Protein AF-A0A8W8L9Q8-F1 (afdb_monomer_lite)

InterPro domains:
  IPR007715 Ubiquinone biosynthesis protein Coq4 [PF05019] (3-50)
  IPR007715 Ubiquinone biosynthesis protein Coq4 [PTHR12922] (3-54)

Structure (mmCIF, N/CA/C/O backbone):
data_AF-A0A8W8L9Q8-F1
#
_entry.id   AF-A0A8W8L9Q8-F1
#
loop_
_atom_site.group_PDB
_atom_site.id
_atom_site.type_symbol
_atom_site.label_atom_id
_atom_site.label_alt_id
_atom_site.label_comp_id
_atom_site.label_asym_id
_atom_site.label_entity_id
_atom_site.label_seq_id
_atom_site.pdbx_PDB_ins_code
_atom_site.Cartn_x
_atom_site.Cartn_y
_atom_site.Cartn_z
_atom_site.occupancy
_atom_site.B_iso_or_equiv
_atom_site.auth_seq_id
_atom_site.auth_comp_id
_atom_site.auth_asym_id
_atom_site.auth_atom_id
_atom_site.pdbx_PDB_model_num
ATOM 1 N N . ARG A 1 1 ? -5.489 -2.494 23.538 1.00 65.19 1 ARG A N 1
ATOM 2 C CA . ARG A 1 1 ? -5.256 -1.167 22.902 1.00 65.19 1 ARG A CA 1
AT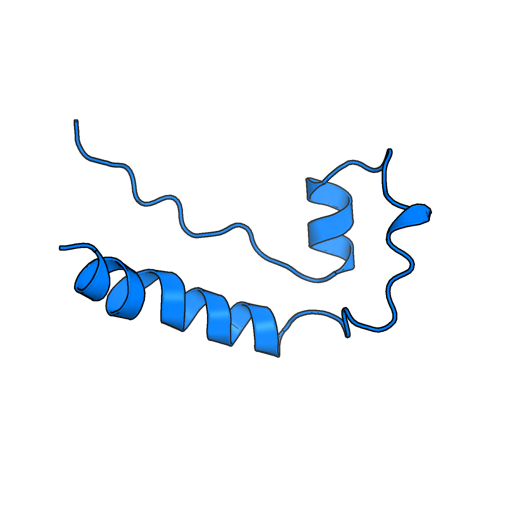OM 3 C C . ARG A 1 1 ? -4.925 -1.283 21.407 1.00 65.19 1 ARG A C 1
ATOM 5 O O . ARG A 1 1 ? -5.574 -0.596 20.633 1.00 65.19 1 ARG A O 1
ATOM 12 N N . HIS A 1 2 ? -4.012 -2.168 20.983 1.00 75.88 2 HIS A N 1
ATOM 13 C CA . HIS A 1 2 ? -3.650 -2.334 19.561 1.00 75.88 2 HIS A CA 1
ATOM 14 C C . HIS A 1 2 ? -4.771 -2.919 18.684 1.00 75.88 2 HIS A C 1
ATOM 16 O O . HIS A 1 2 ? -5.038 -2.384 17.615 1.00 75.88 2 HIS A O 1
ATOM 22 N N . THR A 1 3 ? -5.499 -3.931 19.169 1.00 86.50 3 THR A N 1
ATOM 23 C CA . THR A 1 3 ? -6.598 -4.573 18.421 1.00 86.50 3 THR A CA 1
ATOM 24 C C . THR A 1 3 ? -7.716 -3.602 18.047 1.00 86.50 3 THR A C 1
ATOM 26 O O . THR A 1 3 ? -8.185 -3.616 16.917 1.00 86.50 3 THR A O 1
ATOM 29 N N . LYS A 1 4 ? -8.103 -2.706 18.967 1.00 87.69 4 LYS A N 1
ATOM 30 C CA . LYS A 1 4 ? -9.135 -1.689 18.713 1.00 87.69 4 LYS A CA 1
ATOM 31 C C . LYS A 1 4 ? -8.720 -0.744 17.576 1.00 87.69 4 LYS A C 1
ATOM 33 O O . LYS A 1 4 ? -9.475 -0.554 16.636 1.00 87.69 4 LYS A O 1
ATOM 38 N N . LYS A 1 5 ? -7.480 -0.240 17.617 1.00 85.88 5 LYS A N 1
ATOM 39 C CA . LYS A 1 5 ? -6.902 0.630 16.576 1.00 85.88 5 LYS A CA 1
ATOM 40 C C . LYS A 1 5 ? -6.809 -0.078 15.215 1.00 85.88 5 LYS A C 1
ATOM 42 O O . LYS A 1 5 ? -7.070 0.530 14.182 1.00 85.88 5 LYS A O 1
ATOM 47 N N . TYR A 1 6 ? -6.461 -1.366 15.214 1.00 88.19 6 TYR A N 1
ATOM 48 C CA . TYR A 1 6 ? -6.475 -2.189 14.005 1.00 88.19 6 TYR A CA 1
ATOM 49 C C . TYR A 1 6 ? -7.875 -2.283 13.396 1.00 88.19 6 TYR A C 1
ATOM 51 O O . TYR A 1 6 ? -8.050 -1.907 12.242 1.00 88.19 6 TYR A O 1
ATOM 59 N N . LEU A 1 7 ? -8.867 -2.718 14.176 1.00 92.31 7 LEU A N 1
ATOM 60 C CA . LEU A 1 7 ? -10.226 -2.950 13.683 1.00 92.31 7 LEU A CA 1
ATOM 61 C C . LEU A 1 7 ? -10.931 -1.666 13.242 1.00 92.31 7 LEU A C 1
ATOM 63 O O . LEU A 1 7 ? -11.640 -1.675 12.243 1.00 92.31 7 LEU A O 1
ATOM 67 N N . GLU A 1 8 ? -10.743 -0.570 13.975 1.00 89.81 8 GLU A N 1
ATOM 68 C CA . GLU A 1 8 ? -11.479 0.674 13.729 1.00 89.81 8 GLU A CA 1
ATOM 69 C C . GLU A 1 8 ? -10.815 1.575 12.686 1.00 89.81 8 GLU A C 1
ATOM 71 O O . GLU A 1 8 ? -11.492 2.414 12.100 1.00 89.81 8 GLU A O 1
ATOM 76 N N . THR A 1 9 ? -9.504 1.446 12.454 1.00 88.56 9 THR A N 1
ATOM 77 C CA . THR A 1 9 ? -8.788 2.378 11.568 1.00 88.56 9 THR A CA 1
ATOM 78 C C . THR A 1 9 ? -8.031 1.689 10.445 1.00 88.56 9 THR A C 1
ATOM 80 O O . THR A 1 9 ? -8.228 2.034 9.281 1.00 88.56 9 THR A O 1
ATOM 83 N N . TYR A 1 10 ? -7.181 0.711 10.757 1.00 91.75 10 TYR A N 1
ATOM 84 C CA . TYR A 1 10 ? -6.330 0.095 9.735 1.00 91.75 10 TYR A CA 1
ATOM 85 C C . TYR A 1 10 ? -7.084 -0.909 8.860 1.00 91.75 10 TYR A C 1
ATOM 87 O O . TYR A 1 10 ? -6.869 -0.929 7.654 1.00 91.75 10 TYR A O 1
ATOM 95 N N . LEU A 1 11 ? -7.987 -1.708 9.431 1.00 94.50 11 LEU A N 1
ATOM 96 C CA . LEU A 1 11 ? -8.714 -2.742 8.695 1.00 94.50 11 LEU A CA 1
ATOM 97 C C . LEU A 1 11 ? -9.646 -2.160 7.611 1.00 94.50 11 LEU A C 1
ATOM 99 O O . LEU A 1 11 ? -9.545 -2.608 6.469 1.00 94.50 11 LEU A O 1
ATOM 103 N N . PRO A 1 12 ? -10.487 -1.139 7.880 1.00 95.50 12 PRO A N 1
ATOM 104 C CA . PRO A 1 12 ? -11.319 -0.536 6.836 1.00 95.50 12 PRO A CA 1
ATOM 105 C C . PRO A 1 12 ? -10.490 0.107 5.718 1.00 95.50 12 PRO A C 1
ATOM 107 O O . PRO A 1 12 ? -10.836 -0.009 4.543 1.00 95.50 12 PRO A O 1
ATOM 110 N N . TRP A 1 13 ? -9.373 0.752 6.073 1.00 94.88 13 TRP A N 1
ATOM 111 C CA . TRP A 1 13 ? -8.432 1.307 5.100 1.00 94.88 13 TRP A CA 1
ATOM 112 C C . TRP A 1 13 ? -7.801 0.212 4.233 1.00 94.88 13 TRP A C 1
ATOM 114 O O . TRP A 1 13 ? -7.787 0.355 3.012 1.00 94.88 13 TRP A O 1
ATOM 124 N N . ALA A 1 14 ? -7.336 -0.883 4.842 1.00 95.31 14 ALA A N 1
ATOM 125 C CA . ALA A 1 14 ? -6.676 -1.981 4.142 1.00 95.31 14 ALA A CA 1
ATOM 126 C C . ALA A 1 14 ? -7.624 -2.687 3.166 1.00 95.31 14 ALA A C 1
ATOM 128 O O . ALA A 1 14 ? -7.221 -2.997 2.050 1.00 95.31 14 ALA A O 1
ATOM 129 N N . ILE A 1 15 ? -8.889 -2.888 3.557 1.00 96.25 15 ILE A N 1
ATOM 130 C CA . ILE A 1 15 ? -9.917 -3.463 2.679 1.00 96.25 15 ILE A CA 1
ATOM 131 C C . ILE A 1 15 ? -10.152 -2.553 1.469 1.00 96.25 15 ILE A C 1
ATOM 133 O O . ILE A 1 15 ? -10.045 -3.023 0.339 1.00 96.25 15 ILE A O 1
ATOM 137 N N . ARG A 1 16 ? -10.406 -1.253 1.685 1.00 96.31 16 ARG A N 1
ATOM 138 C CA . ARG A 1 16 ? -10.617 -0.295 0.585 1.00 96.31 16 ARG A CA 1
ATOM 139 C C . ARG A 1 16 ? -9.405 -0.230 -0.345 1.00 96.31 16 ARG A C 1
ATOM 141 O O . ARG A 1 16 ? -9.563 -0.251 -1.560 1.00 96.31 16 ARG A O 1
ATOM 148 N N . ASN A 1 17 ? -8.204 -0.168 0.224 1.00 96.44 17 ASN A N 1
ATOM 149 C CA . ASN A 1 17 ? -6.967 -0.101 -0.549 1.00 96.44 17 ASN A CA 1
ATOM 150 C C . ASN A 1 17 ? -6.747 -1.368 -1.366 1.00 96.44 17 ASN A C 1
ATOM 152 O O . ASN A 1 17 ? -6.515 -1.275 -2.562 1.00 96.44 17 ASN A O 1
ATOM 156 N N . GLY A 1 18 ? -6.895 -2.546 -0.758 1.00 95.94 18 GLY A N 1
ATOM 157 C CA . GLY A 1 18 ? -6.757 -3.815 -1.470 1.00 95.94 18 GLY A CA 1
ATOM 158 C C . GLY A 1 18 ? -7.786 -3.994 -2.589 1.00 95.94 18 GLY A C 1
ATOM 159 O O . GLY A 1 18 ? -7.461 -4.571 -3.618 1.00 95.94 18 GLY A O 1
ATOM 160 N N . GLN A 1 19 ? -9.007 -3.478 -2.414 1.00 96.75 19 GLN A N 1
ATOM 161 C CA . GLN A 1 19 ? -10.053 -3.514 -3.442 1.00 96.75 19 GLN A CA 1
ATOM 162 C C . GLN A 1 19 ? -9.776 -2.580 -4.626 1.00 96.75 19 GLN A C 1
ATOM 164 O O . GLN A 1 19 ? -10.170 -2.897 -5.745 1.00 96.75 19 GLN A O 1
ATOM 169 N N . ASN A 1 20 ? -9.128 -1.440 -4.381 1.00 96.75 20 ASN A N 1
ATOM 170 C CA . ASN A 1 20 ? -8.869 -0.423 -5.401 1.00 96.75 20 ASN A CA 1
ATOM 171 C C . ASN A 1 20 ? -7.481 -0.553 -6.051 1.00 96.75 20 ASN A C 1
ATOM 173 O O . ASN A 1 20 ? -7.272 -0.016 -7.138 1.00 96.75 20 ASN A O 1
ATOM 177 N N . ALA A 1 21 ? -6.538 -1.240 -5.406 1.00 97.44 21 ALA A N 1
ATOM 178 C CA . ALA A 1 21 ? -5.176 -1.398 -5.896 1.00 97.44 21 ALA A CA 1
ATOM 179 C C . ALA A 1 21 ? -5.111 -2.174 -7.219 1.00 97.44 21 ALA A C 1
ATOM 181 O O . ALA A 1 21 ? -5.962 -3.008 -7.540 1.00 97.44 21 ALA A O 1
ATOM 182 N N . LYS A 1 22 ? -4.035 -1.941 -7.975 1.00 96.31 22 LYS A N 1
ATOM 183 C CA . LYS A 1 22 ? -3.671 -2.795 -9.109 1.00 96.31 22 LYS A CA 1
ATOM 184 C C . LYS A 1 22 ? -3.300 -4.206 -8.642 1.00 96.31 22 LYS A C 1
ATOM 186 O O . LYS A 1 22 ? -2.998 -4.455 -7.477 1.00 96.31 22 LYS A O 1
ATOM 191 N N . PHE A 1 23 ? -3.291 -5.149 -9.582 1.00 95.69 23 PHE A N 1
ATOM 192 C CA . PHE A 1 23 ? -2.911 -6.533 -9.314 1.00 95.69 23 PHE A CA 1
ATOM 193 C C . PHE A 1 23 ? -1.413 -6.657 -8.986 1.00 95.69 23 PHE A C 1
ATOM 195 O O . PHE A 1 23 ? -0.569 -6.728 -9.875 1.00 95.69 23 PHE A O 1
ATOM 202 N N . LEU A 1 24 ? -1.092 -6.704 -7.692 1.00 96.00 24 LEU A N 1
ATOM 203 C CA . LEU A 1 24 ? 0.286 -6.611 -7.194 1.00 96.00 24 LEU A CA 1
ATOM 204 C C . LEU 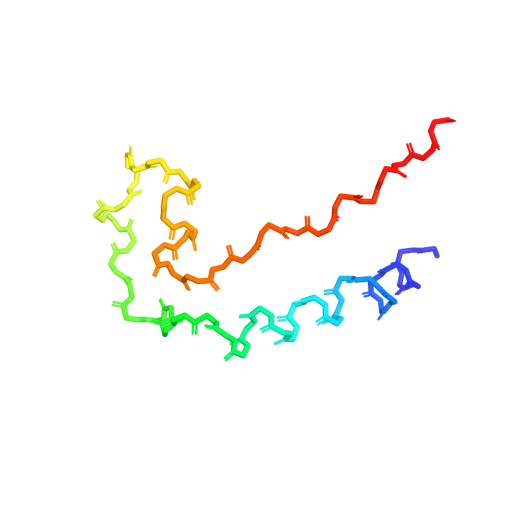A 1 24 ? 1.162 -7.833 -7.498 1.00 96.00 24 LEU A C 1
ATOM 206 O O . LEU A 1 24 ? 2.381 -7.711 -7.535 1.00 96.00 24 LEU A O 1
ATOM 210 N N . MET A 1 25 ? 0.570 -9.011 -7.722 1.00 95.50 25 MET A N 1
ATOM 211 C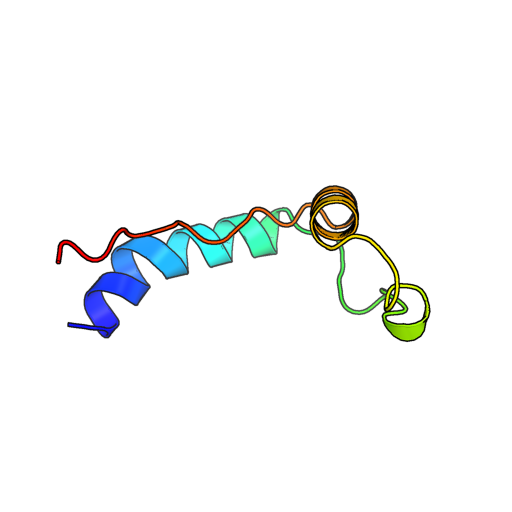 CA . MET A 1 25 ? 1.350 -10.227 -7.999 1.00 95.50 25 MET A CA 1
ATOM 212 C C . MET A 1 25 ? 2.021 -10.216 -9.379 1.00 95.50 25 MET A C 1
ATOM 214 O O . MET A 1 25 ? 2.924 -11.011 -9.603 1.00 95.50 25 MET A O 1
ATOM 218 N N . ALA A 1 26 ? 1.591 -9.340 -10.292 1.00 95.00 26 ALA A N 1
ATOM 219 C CA . ALA A 1 26 ? 2.198 -9.185 -11.615 1.00 95.00 26 ALA A CA 1
ATOM 220 C C . ALA A 1 26 ? 3.185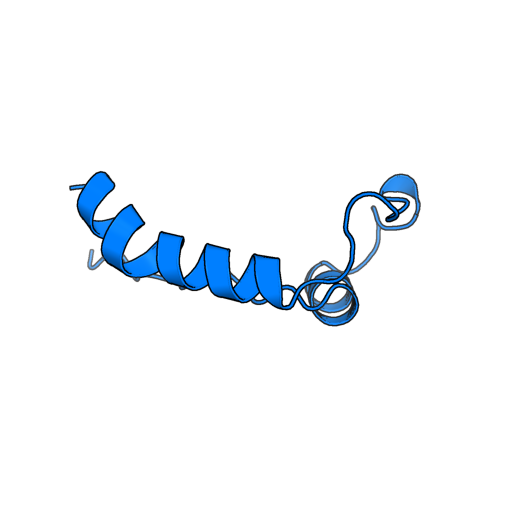 -8.007 -11.702 1.00 95.00 26 ALA A C 1
ATOM 222 O O . ALA A 1 26 ? 3.600 -7.651 -12.800 1.00 95.00 26 ALA A O 1
ATOM 223 N N . VAL A 1 27 ? 3.521 -7.372 -10.575 1.00 95.75 27 VAL A N 1
ATOM 224 C CA . VAL A 1 27 ? 4.472 -6.254 -10.536 1.00 95.75 27 VAL A CA 1
ATOM 225 C C . VAL A 1 27 ? 5.899 -6.799 -10.458 1.00 95.75 27 VAL A C 1
ATOM 227 O O . VAL A 1 27 ? 6.196 -7.629 -9.597 1.00 95.75 27 VAL A O 1
ATOM 230 N N . TYR A 1 28 ? 6.774 -6.310 -11.337 1.00 96.44 28 TYR A N 1
ATOM 231 C CA . TYR A 1 28 ? 8.209 -6.607 -11.347 1.00 96.44 28 TYR A CA 1
ATOM 232 C C . TYR A 1 28 ? 8.934 -5.657 -10.396 1.00 96.44 28 TYR A C 1
ATOM 234 O O . TYR A 1 28 ? 9.394 -4.583 -10.773 1.00 96.44 28 TYR A O 1
ATOM 242 N N . TRP A 1 29 ? 8.971 -6.016 -9.117 1.00 96.25 29 TRP A N 1
ATOM 243 C CA . TRP A 1 29 ? 9.475 -5.137 -8.060 1.00 96.25 29 TRP A CA 1
ATOM 244 C C . TRP A 1 29 ? 10.939 -4.735 -8.236 1.00 96.25 29 TRP A C 1
ATOM 246 O O . TRP A 1 29 ? 11.319 -3.654 -7.801 1.00 96.25 29 TRP A O 1
ATOM 256 N N . GLU A 1 30 ? 11.748 -5.588 -8.858 1.00 97.19 30 GLU A N 1
ATOM 257 C CA . GLU A 1 30 ? 13.150 -5.328 -9.176 1.00 97.19 30 GLU A CA 1
ATOM 258 C C . GLU A 1 30 ? 13.357 -4.124 -10.105 1.00 97.19 30 GLU A C 1
ATOM 260 O O . GLU A 1 30 ? 14.406 -3.489 -10.037 1.00 97.19 30 GLU A O 1
ATOM 265 N N . GLU A 1 31 ? 12.365 -3.772 -10.928 1.00 96.38 31 GLU A N 1
ATOM 266 C CA . GLU A 1 31 ? 12.436 -2.613 -11.826 1.00 96.38 31 GLU A CA 1
ATOM 267 C C . GLU A 1 31 ? 12.168 -1.288 -11.094 1.00 96.38 31 GLU A C 1
ATOM 269 O O . GLU A 1 31 ? 12.534 -0.231 -11.595 1.00 96.38 31 GLU A O 1
ATOM 274 N N . HIS A 1 32 ? 11.590 -1.346 -9.890 1.00 96.50 32 HIS A N 1
ATOM 275 C CA . HIS A 1 32 ? 11.096 -0.185 -9.141 1.00 96.50 32 HIS A CA 1
ATOM 276 C C . HIS A 1 32 ? 11.919 0.147 -7.884 1.00 96.50 32 HIS A C 1
ATOM 278 O O . HIS A 1 32 ? 11.477 0.925 -7.040 1.00 96.50 32 HIS A O 1
ATOM 284 N N . TRP A 1 33 ? 13.096 -0.457 -7.688 1.00 96.31 33 TRP A N 1
ATOM 285 C CA . TRP A 1 33 ? 13.888 -0.245 -6.462 1.00 96.31 33 TRP A CA 1
ATOM 286 C C . TRP A 1 33 ? 14.381 1.191 -6.278 1.00 96.31 33 TRP A C 1
ATOM 288 O O . TRP A 1 33 ? 14.493 1.651 -5.143 1.00 96.31 33 TRP A O 1
ATOM 298 N N . GLU A 1 34 ? 14.664 1.880 -7.380 1.00 97.88 34 GLU A N 1
ATOM 299 C CA . GLU A 1 34 ? 15.169 3.258 -7.381 1.00 97.88 34 GLU A CA 1
ATOM 300 C C . GLU A 1 34 ? 14.049 4.294 -7.578 1.00 97.88 34 GLU A C 1
ATOM 302 O O . GLU A 1 34 ? 14.302 5.500 -7.531 1.00 97.88 34 GLU A O 1
ATOM 307 N N . ASP A 1 35 ? 12.814 3.837 -7.806 1.00 97.19 35 ASP A N 1
ATOM 308 C CA . ASP A 1 35 ? 11.678 4.714 -8.053 1.00 97.19 35 ASP A CA 1
ATOM 309 C C . ASP A 1 35 ? 11.242 5.436 -6.780 1.00 97.19 35 ASP A C 1
ATOM 311 O O . ASP A 1 35 ? 11.307 4.923 -5.657 1.00 97.19 35 ASP A O 1
ATOM 315 N N . ASP A 1 36 ? 10.715 6.645 -6.967 1.00 97.19 36 ASP A N 1
ATOM 316 C CA . ASP A 1 36 ? 10.070 7.361 -5.881 1.00 97.19 36 ASP A CA 1
ATOM 317 C C . ASP A 1 36 ? 8.819 6.603 -5.401 1.00 97.19 36 ASP A C 1
ATOM 319 O O . ASP A 1 36 ? 7.911 6.268 -6.169 1.00 97.19 36 ASP A O 1
ATOM 323 N N . LEU A 1 37 ? 8.758 6.362 -4.090 1.00 94.88 37 LEU A N 1
ATOM 324 C CA . LEU A 1 37 ? 7.715 5.540 -3.483 1.00 94.88 37 LEU A CA 1
ATOM 325 C C . LEU A 1 37 ? 6.318 6.154 -3.628 1.00 94.88 37 LEU A C 1
ATOM 327 O O . LEU A 1 37 ? 5.337 5.414 -3.725 1.00 94.88 37 LEU A O 1
ATOM 331 N N . GLU A 1 38 ? 6.203 7.483 -3.603 1.00 96.06 38 GLU A N 1
ATOM 332 C CA . GLU A 1 38 ? 4.912 8.159 -3.755 1.00 96.06 38 GLU A CA 1
ATOM 333 C C . GLU A 1 38 ? 4.396 8.006 -5.189 1.00 96.06 38 GLU A C 1
ATOM 335 O O . GLU A 1 38 ? 3.222 7.698 -5.399 1.00 96.06 38 GLU A O 1
ATOM 340 N N . THR A 1 39 ? 5.292 8.110 -6.167 1.00 96.38 39 THR A N 1
ATOM 341 C CA . THR A 1 39 ? 4.984 7.862 -7.580 1.00 96.38 39 THR A CA 1
ATOM 342 C C . THR A 1 39 ? 4.528 6.416 -7.801 1.00 96.38 39 THR A C 1
ATOM 344 O O . THR A 1 39 ? 3.426 6.191 -8.306 1.00 96.38 39 THR A O 1
ATOM 347 N N . LEU A 1 40 ? 5.290 5.428 -7.316 1.00 96.69 40 LEU A N 1
ATOM 348 C CA . LEU A 1 40 ? 4.923 4.010 -7.423 1.00 96.69 40 LEU A CA 1
ATOM 349 C C . LEU A 1 40 ? 3.578 3.706 -6.740 1.00 96.69 40 LEU A C 1
ATOM 351 O O . LEU A 1 40 ? 2.756 2.940 -7.246 1.00 96.69 40 LEU A O 1
ATOM 355 N N . ARG A 1 41 ? 3.304 4.332 -5.591 1.00 96.06 41 ARG A N 1
ATOM 356 C CA . ARG A 1 41 ? 2.013 4.212 -4.897 1.00 96.06 41 ARG A CA 1
ATOM 357 C C . ARG A 1 41 ? 0.853 4.714 -5.745 1.00 96.06 41 ARG A C 1
ATOM 359 O O . ARG A 1 41 ? -0.170 4.032 -5.815 1.00 96.06 41 ARG A O 1
ATOM 366 N N . GLN A 1 42 ? 1.004 5.864 -6.394 1.00 96.44 42 GLN A N 1
ATOM 367 C CA . GLN A 1 42 ? -0.017 6.408 -7.289 1.00 96.44 42 GLN A CA 1
ATOM 368 C C . GLN A 1 42 ? -0.245 5.484 -8.487 1.00 96.44 42 GLN A C 1
ATOM 370 O O . GLN A 1 42 ? -1.390 5.175 -8.820 1.00 96.44 42 GLN A O 1
ATOM 375 N N . GLU A 1 43 ? 0.828 4.962 -9.080 1.00 96.38 43 GLU A N 1
ATOM 376 C CA . GLU A 1 43 ? 0.742 4.025 -10.200 1.00 96.38 43 GLU A CA 1
ATOM 377 C C . GLU A 1 43 ? 0.031 2.723 -9.833 1.00 96.38 43 GLU A C 1
ATOM 379 O O . GLU A 1 43 ? -0.771 2.219 -10.625 1.00 96.38 43 GLU A O 1
ATOM 384 N N . LEU A 1 44 ? 0.293 2.185 -8.641 1.00 97.25 44 LEU A N 1
ATOM 385 C CA . LEU A 1 44 ? -0.340 0.971 -8.122 1.00 97.25 44 LEU A CA 1
ATOM 386 C C . LEU A 1 44 ? -1.723 1.220 -7.502 1.00 97.25 44 LEU A C 1
ATOM 388 O O . LEU A 1 44 ? -2.390 0.261 -7.107 1.00 97.25 44 LEU A O 1
ATOM 392 N N . ASN A 1 45 ? -2.172 2.476 -7.447 1.00 97.44 45 ASN A N 1
ATOM 393 C CA . ASN A 1 45 ? -3.396 2.917 -6.781 1.00 97.44 45 ASN A CA 1
ATOM 394 C C . ASN A 1 45 ? -3.458 2.509 -5.292 1.00 97.44 45 ASN A C 1
ATOM 396 O O . ASN A 1 45 ? -4.463 1.984 -4.811 1.00 97.44 45 ASN A O 1
ATOM 400 N N . ILE A 1 46 ? -2.352 2.720 -4.571 1.00 96.56 46 ILE A N 1
ATOM 401 C CA . ILE A 1 46 ? -2.199 2.428 -3.141 1.00 96.56 46 ILE A CA 1
ATOM 402 C C . ILE A 1 46 ? -2.126 3.740 -2.353 1.00 96.56 46 ILE A C 1
ATOM 404 O O . ILE A 1 46 ? -1.120 4.450 -2.366 1.00 96.56 46 ILE A O 1
ATOM 408 N N . GLU A 1 47 ? -3.156 4.025 -1.564 1.00 94.62 47 GLU A N 1
ATOM 409 C CA . GLU A 1 47 ? -3.202 5.180 -0.667 1.00 94.62 47 GLU A CA 1
ATOM 410 C C . GLU A 1 47 ? -2.244 4.988 0.527 1.00 94.62 47 GLU A C 1
ATOM 412 O O . GLU A 1 47 ? -1.998 3.859 0.976 1.00 94.62 47 GLU A O 1
ATOM 417 N N . PRO A 1 48 ? -1.671 6.060 1.098 1.00 92.56 48 PRO A N 1
ATOM 418 C CA . PRO A 1 48 ? -0.886 5.967 2.327 1.00 92.56 48 PRO A CA 1
ATOM 419 C C . PRO A 1 48 ? -1.739 5.474 3.506 1.00 92.56 48 PRO A C 1
ATOM 421 O O . PRO A 1 48 ? -2.945 5.736 3.560 1.00 92.56 48 PRO A O 1
ATOM 424 N N . PRO A 1 49 ? -1.136 4.757 4.474 1.00 90.56 49 PRO A N 1
ATOM 425 C CA . PRO A 1 49 ? -1.848 4.348 5.672 1.00 90.56 49 PRO A CA 1
ATOM 426 C C . PRO A 1 49 ? -2.291 5.573 6.486 1.00 90.56 49 PRO A C 1
ATOM 428 O O . PRO A 1 49 ? -1.587 6.585 6.522 1.00 90.56 49 PRO A O 1
ATOM 431 N N . PRO A 1 50 ? -3.428 5.493 7.196 1.00 88.69 50 PRO A N 1
ATOM 432 C CA . PRO A 1 50 ? -3.918 6.596 8.010 1.00 88.69 50 PRO A CA 1
ATOM 433 C C . PRO A 1 50 ? -2.917 6.936 9.124 1.00 88.69 50 PRO A C 1
ATOM 435 O O . PRO A 1 50 ? -2.580 6.093 9.964 1.00 88.69 50 PRO A O 1
ATOM 438 N N . ILE A 1 51 ? -2.460 8.192 9.150 1.00 80.44 51 ILE A N 1
ATOM 439 C CA . ILE A 1 51 ? -1.578 8.715 10.198 1.00 80.44 51 ILE A CA 1
ATOM 440 C C . ILE A 1 51 ? -2.422 8.963 11.443 1.00 80.44 51 ILE A C 1
ATOM 442 O O . ILE A 1 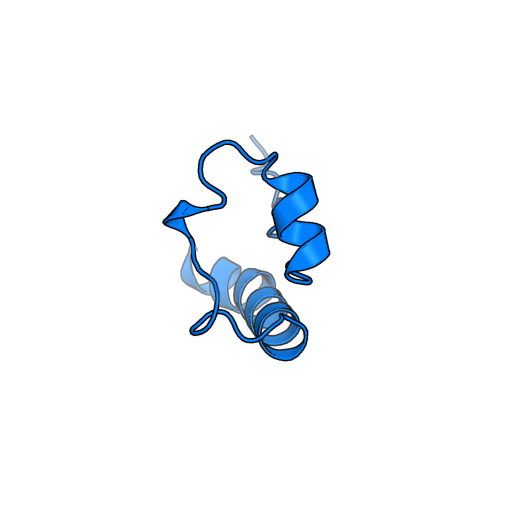51 ? -3.0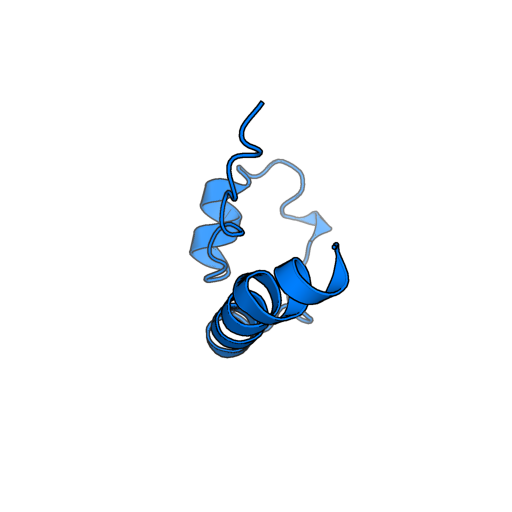90 9.984 11.591 1.00 80.44 51 ILE A O 1
ATOM 446 N N . ILE A 1 52 ? -2.399 8.011 12.368 1.00 67.19 52 ILE A N 1
ATOM 447 C CA . ILE A 1 52 ? -3.035 8.194 13.669 1.00 67.19 52 ILE A CA 1
ATOM 448 C C . ILE A 1 52 ? -1.980 8.829 14.558 1.00 67.19 52 ILE A C 1
ATOM 450 O O . ILE A 1 52 ? -1.167 8.105 15.139 1.00 67.19 52 ILE A O 1
ATOM 454 N N . ALA A 1 53 ? -1.981 10.164 14.617 1.00 58.25 53 ALA A N 1
ATOM 455 C CA . ALA A 1 53 ? -1.151 10.923 15.540 1.00 58.25 53 ALA A CA 1
ATOM 456 C C . ALA A 1 53 ? -1.243 10.267 16.924 1.00 58.25 53 ALA A C 1
ATOM 458 O O . ALA A 1 53 ? -2.317 10.217 17.535 1.00 58.25 53 ALA A O 1
ATOM 459 N N . SER A 1 54 ? -0.138 9.697 17.406 1.00 50.31 54 SER A N 1
ATOM 460 C CA . SER A 1 54 ? -0.037 9.397 18.824 1.00 50.31 54 SER A CA 1
ATOM 461 C C . SER A 1 54 ? -0.084 10.750 19.508 1.00 50.31 54 SER A C 1
ATOM 463 O O . SER A 1 54 ? 0.840 11.543 19.343 1.00 50.31 54 SER A O 1
ATOM 465 N N . LYS A 1 55 ? -1.176 11.057 20.211 1.00 44.00 55 LYS A N 1
ATOM 466 C CA . LYS A 1 55 ? -1.126 12.143 21.184 1.00 44.00 55 LYS A CA 1
ATOM 467 C C . LYS A 1 55 ? -0.010 11.778 22.165 1.00 44.00 55 LYS A C 1
ATOM 469 O O . LYS A 1 55 ? -0.165 10.792 22.890 1.00 44.00 55 LYS A O 1
ATOM 474 N N . SER A 1 56 ? 1.116 12.484 22.057 1.00 38.34 56 SER A N 1
ATOM 475 C CA . SER A 1 56 ? 2.132 12.572 23.104 1.00 38.34 56 SER A CA 1
ATOM 476 C C . SER A 1 56 ? 1.517 13.142 24.374 1.00 38.34 56 SER A C 1
ATOM 478 O O . SER A 1 56 ? 0.552 13.936 24.251 1.00 38.34 56 SER A O 1
#

Foldseek 3Di:
DVVVCCVPFVVVLVVVQVVQFDDVVPDPVVVCPPPDPVVVCVVRVGDDGDPPPPPD

Radius of gyration: 13.97 Å; chains: 1; bounding box: 27×23×35 Å

pLDDT: mean 89.69, std 13.57, range [38.34, 97.88]

Secondary structure (DSSP, 8-state):
-HHHHIIIIIHHHHHHHHHHS--GGG--GGGGTTS-HHHHHHHTT-PPPP------

Organism: Magallana gigas (NCBI:txid29159)

Sequence (56 aa):
RHTKKYLETYLPWAIRNGQNAKFLMAVYWEEHWEDDLETLRQELNIEPPPIIASKS